Protein AF-A0A0R3RC31-F1 (afdb_monomer_lite)

Foldseek 3Di:
DDPDPPPPPPPPPPPPDDDDDDDPDPDPDDDDPPPPDQPALVPLDADPVLVVCLVVLDPVDPPDPPPPDPPPPDPPPPPVDDPPDPPDDPQNVLVVAQVPDDPDDDLDQDPFARGDDPDPVLGVLRSNLSSLVSCLVRVPPDDPSSSVSSVVVSVVSCCVNVVVVD

Structure (mmCIF, N/CA/C/O backbone):
data_AF-A0A0R3RC31-F1
#
_entry.id   AF-A0A0R3RC31-F1
#
loop_
_atom_site.group_PDB
_atom_site.id
_atom_site.type_symbol
_atom_site.label_atom_id
_atom_site.label_alt_id
_atom_site.label_comp_id
_atom_site.label_asym_id
_atom_site.label_entity_id
_atom_site.label_seq_id
_atom_site.pdbx_PDB_ins_code
_atom_site.Cartn_x
_atom_site.Cartn_y
_atom_site.Cartn_z
_atom_site.occupancy
_atom_site.B_iso_or_equiv
_atom_site.auth_seq_id
_atom_site.auth_comp_id
_atom_site.auth_asym_id
_atom_site.auth_atom_id
_atom_site.pdbx_PDB_model_num
ATOM 1 N N . MET A 1 1 ? 46.740 -12.291 30.381 1.00 41.28 1 MET A N 1
ATOM 2 C CA . MET A 1 1 ? 45.715 -13.219 29.864 1.00 41.28 1 MET A CA 1
ATOM 3 C C . MET A 1 1 ? 44.601 -12.357 29.283 1.00 41.28 1 MET A C 1
ATOM 5 O O . MET A 1 1 ? 43.663 -12.037 29.987 1.00 41.28 1 MET A O 1
ATOM 9 N N . GLU A 1 2 ? 44.764 -11.883 28.046 1.00 43.34 2 GLU A N 1
ATOM 10 C CA . GLU A 1 2 ? 43.884 -10.864 27.449 1.00 43.34 2 GLU A CA 1
ATOM 11 C C . GLU A 1 2 ? 43.720 -11.156 25.946 1.00 43.34 2 GLU A C 1
ATOM 13 O O . GLU A 1 2 ? 44.389 -10.572 25.102 1.00 43.34 2 GLU A O 1
ATOM 18 N N . THR A 1 3 ? 42.898 -12.144 25.586 1.00 46.81 3 THR A N 1
ATOM 19 C CA . THR A 1 3 ? 42.753 -12.590 24.181 1.00 46.81 3 THR A CA 1
ATOM 20 C C . THR A 1 3 ? 41.308 -12.910 23.800 1.00 46.81 3 THR A C 1
ATOM 22 O O . THR A 1 3 ? 41.016 -13.951 23.216 1.00 46.81 3 THR A O 1
ATOM 25 N N . ARG A 1 4 ? 40.363 -12.005 24.099 1.00 50.28 4 ARG A N 1
ATOM 26 C CA . ARG A 1 4 ? 38.981 -12.124 23.578 1.00 50.28 4 ARG A CA 1
ATOM 27 C C . ARG A 1 4 ? 38.357 -10.858 22.988 1.00 50.28 4 ARG A C 1
ATOM 29 O O . ARG A 1 4 ? 37.315 -10.969 22.354 1.00 50.28 4 ARG A O 1
ATOM 36 N N . LYS A 1 5 ? 38.975 -9.677 23.109 1.00 49.34 5 LYS A N 1
ATOM 37 C CA . LYS A 1 5 ? 38.361 -8.422 22.620 1.00 49.34 5 LYS A CA 1
ATOM 38 C C . LYS A 1 5 ? 38.784 -7.969 21.216 1.00 49.34 5 LYS A C 1
ATOM 40 O O . LYS A 1 5 ? 38.134 -7.094 20.664 1.00 49.34 5 LYS A O 1
ATOM 45 N N . ILE A 1 6 ? 39.796 -8.587 20.602 1.00 46.34 6 ILE A N 1
ATOM 46 C CA . ILE A 1 6 ? 40.368 -8.109 19.322 1.00 46.34 6 ILE A CA 1
ATOM 47 C C . ILE A 1 6 ? 39.715 -8.755 18.078 1.00 46.34 6 ILE A C 1
ATOM 49 O O . ILE A 1 6 ? 39.884 -8.270 16.968 1.00 46.34 6 ILE A O 1
ATOM 53 N N . ARG A 1 7 ? 38.889 -9.802 18.219 1.00 47.50 7 ARG A N 1
ATOM 54 C CA . ARG A 1 7 ? 38.330 -10.527 17.054 1.00 47.50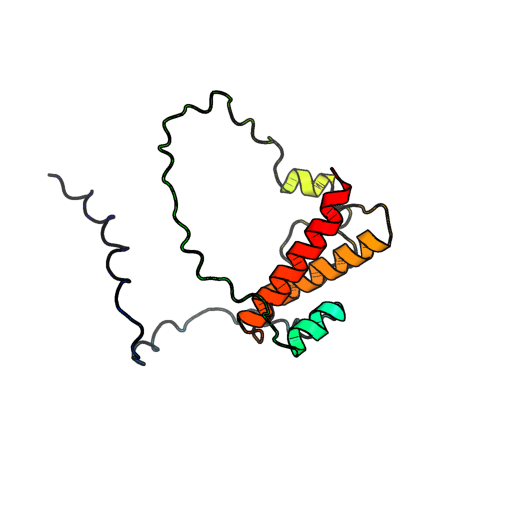 7 ARG A CA 1
ATOM 55 C C . ARG A 1 7 ? 37.061 -9.939 16.426 1.00 47.50 7 ARG A C 1
ATOM 57 O O . ARG A 1 7 ? 36.616 -10.462 15.415 1.00 47.50 7 ARG A O 1
ATOM 64 N N . ARG A 1 8 ? 36.457 -8.888 16.990 1.00 47.81 8 ARG A N 1
ATOM 65 C CA . ARG A 1 8 ? 35.183 -8.343 16.468 1.00 47.81 8 ARG A CA 1
ATOM 66 C C . ARG A 1 8 ? 35.325 -7.119 15.563 1.00 47.81 8 ARG A C 1
ATOM 68 O O . ARG A 1 8 ? 34.313 -6.684 15.028 1.00 47.81 8 ARG A O 1
ATOM 75 N N . LEU A 1 9 ? 36.530 -6.574 15.387 1.00 41.78 9 LEU A N 1
ATOM 76 C CA . LEU A 1 9 ? 36.716 -5.305 14.671 1.00 41.78 9 LEU A CA 1
ATOM 77 C C . LEU A 1 9 ? 37.134 -5.453 13.196 1.00 41.78 9 LEU A C 1
ATOM 79 O O . LEU A 1 9 ? 37.131 -4.462 12.482 1.00 41.78 9 LEU A O 1
ATOM 83 N N . ASN A 1 10 ? 37.420 -6.667 12.713 1.00 43.75 10 ASN A N 1
ATOM 84 C CA . ASN A 1 10 ? 37.944 -6.868 11.352 1.00 43.75 10 ASN A CA 1
ATOM 85 C C . ASN A 1 10 ? 36.903 -7.357 10.330 1.00 43.75 10 ASN A C 1
ATOM 87 O O . ASN A 1 10 ? 37.278 -7.733 9.230 1.00 43.75 10 ASN A O 1
ATOM 91 N N . LEU A 1 11 ? 35.603 -7.363 10.651 1.00 43.50 11 LEU A N 1
ATOM 92 C CA . LEU A 1 11 ? 34.588 -7.897 9.725 1.00 43.50 11 LEU A CA 1
ATOM 93 C C . LEU A 1 11 ? 34.169 -6.917 8.608 1.00 43.50 11 LEU A C 1
ATOM 95 O O . LEU A 1 11 ? 33.413 -7.306 7.730 1.00 43.50 11 LEU A O 1
ATOM 99 N N . TYR A 1 12 ? 34.634 -5.663 8.643 1.00 41.25 12 TYR A N 1
ATOM 100 C CA . TYR A 1 12 ? 34.205 -4.607 7.709 1.00 41.25 12 TYR A CA 1
ATOM 101 C C . TYR A 1 12 ? 35.359 -3.912 6.973 1.00 41.25 12 TYR A C 1
ATOM 103 O O . TYR A 1 12 ? 35.149 -2.870 6.365 1.00 41.25 12 TYR A O 1
ATOM 111 N N . ALA A 1 13 ? 36.579 -4.449 7.041 1.00 44.38 13 ALA A N 1
ATOM 112 C CA . ALA A 1 13 ? 37.753 -3.796 6.456 1.00 44.38 13 ALA A CA 1
ATOM 113 C C . ALA A 1 13 ? 38.053 -4.206 4.998 1.00 44.38 13 ALA A C 1
ATOM 115 O O . ALA A 1 13 ? 39.005 -3.689 4.430 1.00 44.38 13 ALA A O 1
ATOM 116 N N . GLU A 1 14 ? 37.271 -5.103 4.383 1.00 45.56 14 GLU A N 1
ATOM 117 C CA . GLU A 1 14 ? 37.606 -5.700 3.073 1.00 45.56 14 GLU A CA 1
ATOM 118 C C . GLU A 1 14 ? 36.485 -5.582 2.025 1.00 45.56 14 GLU A C 1
ATOM 120 O O . GLU A 1 14 ? 36.289 -6.467 1.200 1.00 45.56 14 GLU A O 1
ATOM 125 N N . THR A 1 15 ? 35.739 -4.476 2.014 1.00 42.91 15 THR A N 1
ATOM 126 C CA . THR A 1 15 ? 34.889 -4.130 0.857 1.00 42.91 15 THR A CA 1
ATOM 127 C C . THR A 1 15 ? 35.171 -2.709 0.385 1.00 42.91 15 THR A C 1
ATOM 129 O O . THR A 1 15 ? 34.267 -1.890 0.257 1.00 42.91 15 THR A O 1
ATOM 132 N N . GLU A 1 16 ? 36.448 -2.417 0.156 1.00 45.59 16 GLU A N 1
ATOM 133 C CA . GLU A 1 16 ? 36.897 -1.331 -0.717 1.00 45.59 16 GLU A CA 1
ATOM 134 C C . GLU A 1 16 ? 37.880 -1.903 -1.745 1.00 45.59 16 GLU A C 1
ATOM 136 O O . GLU A 1 16 ? 39.048 -1.541 -1.773 1.00 45.59 16 GLU A O 1
ATOM 141 N N . GLU A 1 17 ? 37.414 -2.815 -2.600 1.00 38.03 17 GLU A N 1
ATOM 142 C CA . GLU A 1 17 ? 38.072 -3.078 -3.881 1.00 38.03 17 GLU A CA 1
ATOM 143 C C . GLU A 1 17 ? 37.024 -3.176 -4.989 1.00 38.03 17 GLU A C 1
ATOM 145 O O . GLU A 1 17 ? 35.900 -3.640 -4.796 1.00 38.03 17 GLU A O 1
ATOM 150 N N . GLY A 1 18 ? 37.392 -2.587 -6.122 1.00 34.19 18 GLY A N 1
ATOM 151 C CA . GLY A 1 18 ? 36.516 -2.194 -7.206 1.00 34.19 18 GLY A CA 1
ATOM 152 C C . GLY A 1 18 ? 35.827 -3.332 -7.951 1.00 34.19 18 GLY A C 1
ATOM 153 O O . GLY A 1 18 ? 36.153 -4.511 -7.864 1.00 34.19 18 GLY A O 1
ATOM 154 N N . CYS A 1 19 ? 34.853 -2.901 -8.742 1.00 37.72 19 CYS A N 1
ATOM 155 C CA . CYS A 1 19 ? 34.140 -3.680 -9.735 1.00 37.72 19 CYS A CA 1
ATOM 156 C C . CYS A 1 19 ? 35.095 -4.166 -10.836 1.00 37.72 19 CYS A C 1
ATOM 158 O O . CYS A 1 19 ? 35.254 -3.453 -11.818 1.00 37.72 19 CYS A O 1
ATOM 160 N N . GLU A 1 20 ? 35.682 -5.360 -10.712 1.00 36.22 20 GLU A N 1
ATOM 161 C CA . GLU A 1 20 ? 36.200 -6.118 -11.860 1.00 36.22 20 GLU A CA 1
ATOM 162 C C . GLU A 1 20 ? 35.962 -7.632 -11.682 1.00 36.22 20 GLU A C 1
ATOM 164 O O . GLU A 1 20 ? 36.349 -8.252 -10.698 1.00 36.22 20 GLU A O 1
ATOM 169 N N . ASN A 1 21 ? 35.241 -8.186 -12.660 1.00 42.75 21 ASN A N 1
ATOM 170 C CA . ASN A 1 21 ? 34.900 -9.583 -12.951 1.00 42.75 21 ASN A CA 1
ATOM 171 C C . ASN A 1 21 ? 35.713 -10.675 -12.232 1.00 42.75 21 ASN A C 1
ATOM 173 O O . ASN A 1 21 ? 36.920 -10.727 -12.420 1.00 42.75 21 ASN A O 1
ATOM 177 N N . ASN A 1 22 ? 35.040 -11.651 -11.596 1.00 36.75 22 ASN A N 1
ATOM 178 C CA . ASN A 1 22 ? 35.472 -13.058 -11.619 1.00 36.75 22 ASN A CA 1
ATOM 179 C C . ASN A 1 22 ? 34.341 -14.042 -11.264 1.00 36.75 22 ASN A C 1
ATOM 181 O O . ASN A 1 22 ? 33.877 -14.160 -10.133 1.00 36.75 22 ASN A O 1
ATOM 185 N N . THR A 1 23 ? 33.946 -14.800 -12.281 1.00 44.88 23 THR A N 1
ATOM 186 C CA . THR A 1 23 ? 33.145 -16.024 -1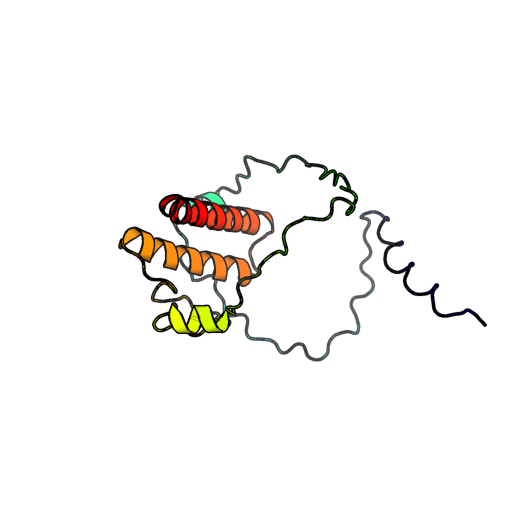2.262 1.00 44.88 23 THR A CA 1
ATOM 187 C C . THR A 1 23 ? 33.921 -17.189 -11.640 1.00 44.88 23 THR A C 1
ATOM 189 O O . THR A 1 23 ? 34.338 -18.075 -12.371 1.00 44.88 23 THR A O 1
ATOM 192 N N . VAL A 1 24 ? 34.136 -17.232 -10.324 1.00 42.59 24 VAL A N 1
ATOM 193 C CA . VAL A 1 24 ? 34.561 -18.461 -9.618 1.00 42.59 24 VAL A CA 1
ATOM 194 C C . VAL A 1 24 ? 34.151 -18.341 -8.150 1.00 42.59 24 VAL A C 1
ATOM 196 O O . VAL A 1 24 ? 34.837 -17.665 -7.400 1.00 42.59 24 VAL A O 1
ATOM 199 N N . LEU A 1 25 ? 33.019 -18.946 -7.770 1.00 39.38 25 LEU A N 1
ATOM 200 C CA . LEU A 1 25 ? 32.649 -19.463 -6.426 1.00 39.38 25 LEU A CA 1
ATOM 201 C C . LEU A 1 25 ? 31.146 -19.832 -6.402 1.00 39.38 25 LEU A C 1
ATOM 203 O O . LEU A 1 25 ? 30.431 -19.628 -5.426 1.00 39.38 25 LEU A O 1
ATOM 207 N N . ALA A 1 26 ? 30.648 -20.371 -7.517 1.00 38.28 26 ALA A N 1
ATOM 208 C CA . ALA A 1 26 ? 29.281 -20.857 -7.669 1.00 38.28 26 ALA A CA 1
ATOM 209 C C . ALA A 1 26 ? 29.274 -22.389 -7.626 1.00 38.28 26 ALA A C 1
ATOM 211 O O . ALA A 1 26 ? 28.941 -23.043 -8.605 1.00 38.28 26 ALA A O 1
ATOM 212 N N . THR A 1 27 ? 29.679 -22.970 -6.503 1.00 40.28 27 THR A N 1
ATOM 213 C CA . THR A 1 27 ? 29.480 -24.399 -6.235 1.00 40.28 27 THR A CA 1
ATOM 214 C C . THR A 1 27 ? 29.564 -24.599 -4.731 1.00 40.28 27 THR A C 1
ATOM 216 O O . THR A 1 27 ? 30.532 -24.162 -4.127 1.00 40.28 27 THR A O 1
ATOM 219 N N . GLU A 1 28 ? 28.554 -25.262 -4.162 1.00 37.38 28 GLU A N 1
ATOM 220 C CA . GLU A 1 28 ? 28.469 -25.713 -2.759 1.00 37.38 28 GLU A CA 1
ATOM 221 C C . GLU A 1 28 ? 27.813 -24.778 -1.729 1.00 37.38 28 GLU A C 1
ATOM 223 O O . GLU A 1 28 ? 28.295 -24.647 -0.618 1.00 37.38 28 GLU A O 1
ATOM 228 N N . TYR A 1 29 ? 26.630 -24.237 -2.039 1.00 33.56 29 TYR A N 1
ATOM 229 C CA . TYR A 1 29 ? 25.555 -24.055 -1.040 1.00 33.56 29 TYR A CA 1
ATOM 230 C C . TYR A 1 29 ? 24.184 -24.287 -1.697 1.00 33.56 29 TYR A C 1
ATOM 232 O O . TYR A 1 29 ? 23.294 -23.447 -1.667 1.00 33.56 29 TYR A O 1
ATOM 240 N N . ASN A 1 30 ? 24.021 -25.449 -2.334 1.00 38.75 30 ASN A N 1
ATOM 241 C CA . ASN A 1 30 ? 22.720 -25.945 -2.778 1.00 38.75 30 ASN A CA 1
ATOM 242 C C . ASN A 1 30 ? 22.348 -27.169 -1.940 1.00 38.75 30 ASN A C 1
ATOM 244 O O . ASN A 1 30 ? 22.602 -28.298 -2.350 1.00 38.75 30 ASN A O 1
ATOM 248 N N . GLN A 1 31 ? 21.723 -26.954 -0.783 1.00 40.41 31 GLN A N 1
ATOM 249 C CA . GLN A 1 31 ? 20.742 -27.912 -0.281 1.00 40.41 31 GLN A CA 1
ATOM 250 C C . GLN A 1 31 ? 19.769 -27.232 0.684 1.00 40.41 31 GLN A C 1
ATOM 252 O O . GLN A 1 31 ? 20.157 -26.707 1.723 1.00 40.41 31 GLN A O 1
ATOM 257 N N . THR A 1 32 ? 18.490 -27.279 0.303 1.00 37.97 32 THR A N 1
ATOM 258 C CA . THR A 1 32 ? 17.291 -26.886 1.066 1.00 37.97 32 THR A CA 1
ATOM 259 C C . THR A 1 32 ? 17.043 -25.385 1.276 1.00 37.97 32 THR A C 1
ATOM 261 O O . THR A 1 32 ? 16.827 -24.926 2.389 1.00 37.97 32 THR A O 1
ATOM 264 N N . MET A 1 33 ? 16.943 -24.613 0.188 1.00 40.84 33 MET A N 1
ATOM 265 C CA . MET A 1 33 ? 15.828 -23.662 0.129 1.00 40.84 33 MET A CA 1
ATOM 266 C C . MET A 1 33 ? 14.699 -24.373 -0.595 1.00 40.84 33 MET A C 1
ATOM 268 O O . MET A 1 33 ? 14.771 -24.584 -1.805 1.00 40.84 33 MET A O 1
ATOM 272 N N . ASP A 1 34 ? 13.689 -24.786 0.168 1.00 32.75 34 ASP A N 1
ATOM 273 C CA . ASP A 1 34 ? 12.403 -25.156 -0.394 1.00 32.75 34 ASP A CA 1
ATOM 274 C C . ASP A 1 34 ? 12.012 -24.092 -1.415 1.00 32.75 34 ASP A C 1
ATOM 276 O O . ASP A 1 34 ? 11.988 -22.891 -1.125 1.00 32.75 34 ASP A O 1
ATOM 280 N N . SER A 1 35 ? 11.735 -24.549 -2.630 1.00 45.41 35 SER A N 1
ATOM 281 C CA . SER A 1 35 ? 11.071 -23.782 -3.665 1.00 45.41 35 SER A CA 1
ATOM 282 C C . SER A 1 35 ? 9.717 -23.345 -3.115 1.00 45.41 35 SER A C 1
ATOM 284 O O . SER A 1 35 ? 8.705 -24.017 -3.319 1.00 45.41 35 SER A O 1
ATOM 286 N N . SER A 1 36 ? 9.694 -22.243 -2.363 1.00 44.09 36 SER A N 1
ATOM 287 C CA . SER A 1 36 ? 8.468 -21.619 -1.886 1.00 44.09 36 SER A CA 1
ATOM 288 C C . SER A 1 36 ? 7.785 -20.983 -3.091 1.00 44.09 36 SER A C 1
ATOM 290 O O . SER A 1 36 ? 7.918 -19.791 -3.342 1.00 44.09 36 SER A O 1
ATOM 292 N N . SER A 1 37 ? 7.133 -21.843 -3.881 1.00 43.22 37 SER A N 1
ATOM 293 C CA . SER A 1 37 ? 6.178 -21.570 -4.952 1.00 43.22 37 SER A CA 1
ATOM 294 C C . SER A 1 37 ? 6.100 -20.086 -5.290 1.00 43.22 37 SER A C 1
ATOM 296 O O . SER A 1 37 ? 5.403 -19.338 -4.600 1.00 43.22 37 SER A O 1
ATOM 298 N N . VAL A 1 38 ? 6.861 -19.655 -6.298 1.00 49.56 38 VAL A N 1
ATOM 299 C CA . VAL A 1 38 ? 6.818 -18.291 -6.835 1.00 49.56 38 VAL A CA 1
ATOM 300 C C . VAL A 1 38 ? 5.378 -18.051 -7.284 1.00 49.56 38 VAL A C 1
ATOM 302 O O . VAL A 1 38 ? 4.961 -18.542 -8.328 1.00 49.56 38 VAL A O 1
ATOM 305 N N . ALA A 1 39 ? 4.575 -17.398 -6.444 1.00 50.50 39 ALA A N 1
ATOM 306 C CA . ALA A 1 39 ? 3.242 -16.982 -6.839 1.00 50.50 39 ALA A CA 1
ATOM 307 C C . ALA A 1 39 ? 3.447 -15.867 -7.855 1.00 50.50 39 ALA A C 1
ATOM 309 O O . ALA A 1 39 ? 4.115 -14.874 -7.565 1.00 50.50 39 ALA A O 1
ATOM 310 N N . ASP A 1 40 ? 2.942 -16.073 -9.061 1.00 55.38 40 ASP A N 1
ATOM 311 C CA . ASP A 1 40 ? 3.187 -15.166 -10.162 1.00 55.38 40 ASP A CA 1
ATOM 312 C C . ASP A 1 40 ? 2.324 -13.907 -10.019 1.00 55.38 40 ASP A C 1
ATOM 314 O O . ASP A 1 40 ? 1.308 -13.774 -10.676 1.00 55.38 40 ASP A O 1
ATOM 318 N N . VAL A 1 41 ? 2.693 -12.964 -9.146 1.00 57.41 41 VAL A N 1
ATOM 319 C CA . VAL A 1 41 ? 1.916 -11.731 -8.865 1.00 57.41 41 VAL A CA 1
ATOM 320 C C . VAL A 1 41 ? 1.925 -10.741 -10.055 1.00 57.41 41 VAL A C 1
ATOM 322 O O . VAL A 1 41 ? 1.526 -9.581 -9.945 1.00 57.41 41 VAL A O 1
ATOM 325 N N . GLN A 1 42 ? 2.383 -11.181 -11.231 1.00 61.69 42 GLN A N 1
ATOM 326 C CA . GLN A 1 42 ? 2.368 -10.416 -12.477 1.00 61.69 42 GLN A CA 1
ATOM 327 C C . GLN A 1 42 ? 0.948 -10.056 -12.935 1.00 61.69 42 GLN A C 1
ATOM 329 O O . GLN A 1 42 ? 0.795 -9.038 -13.606 1.00 61.69 42 GLN A O 1
ATOM 334 N N . TYR A 1 43 ? -0.067 -10.834 -12.537 1.00 69.06 43 TYR A N 1
ATOM 335 C CA . TYR A 1 43 ? -1.472 -10.622 -12.907 1.00 69.06 43 TYR A CA 1
ATOM 336 C C . TYR A 1 43 ? -2.188 -9.514 -12.120 1.00 69.06 43 TYR A C 1
ATOM 338 O O . TYR A 1 43 ? -3.341 -9.225 -12.430 1.00 69.06 43 TYR A O 1
ATOM 346 N N . LEU A 1 44 ? -1.579 -8.923 -11.081 1.00 78.25 44 LEU A N 1
ATOM 347 C CA . LEU A 1 44 ? -2.222 -7.813 -10.374 1.00 78.25 44 LEU A CA 1
ATOM 348 C C . LEU A 1 44 ? -2.204 -6.560 -11.251 1.00 78.25 44 LEU A C 1
ATOM 350 O O . LEU A 1 44 ? -1.133 -6.016 -11.541 1.00 78.25 44 LEU A O 1
ATOM 354 N N . ASP A 1 45 ? -3.400 -6.104 -11.620 1.00 78.31 45 ASP A N 1
ATOM 355 C CA . ASP A 1 45 ? -3.597 -4.865 -12.361 1.00 78.31 45 ASP A CA 1
ATOM 356 C C . ASP A 1 45 ? -3.052 -3.681 -11.558 1.00 78.31 45 ASP A C 1
ATOM 358 O O . ASP A 1 45 ? -3.356 -3.491 -10.375 1.00 78.31 45 ASP A O 1
ATOM 362 N N . LEU A 1 46 ? -2.219 -2.874 -12.210 1.00 82.62 46 LEU A N 1
ATOM 363 C CA . LEU A 1 46 ? -1.731 -1.628 -11.644 1.00 82.62 46 LEU A CA 1
ATOM 364 C C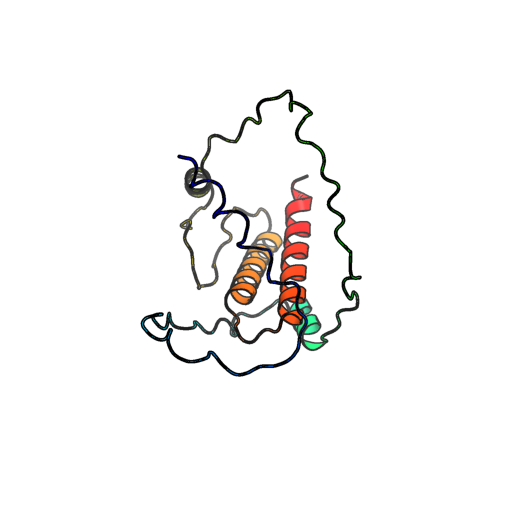 . LEU A 1 46 ? -2.624 -0.455 -12.063 1.00 82.62 46 LEU A C 1
ATOM 366 O O . LEU A 1 46 ? -3.221 -0.473 -13.143 1.00 82.62 46 LEU A O 1
ATOM 370 N N . PRO A 1 47 ? -2.622 0.646 -11.290 1.00 83.81 47 PRO A N 1
ATOM 371 C CA . PRO A 1 47 ? -3.169 1.903 -11.771 1.00 83.81 47 PRO A CA 1
ATOM 372 C C . PRO A 1 47 ? -2.539 2.292 -13.117 1.00 83.81 47 PRO A C 1
ATOM 374 O O . PRO A 1 47 ? -1.315 2.275 -13.282 1.00 83.81 47 PRO A O 1
ATOM 377 N N . LYS A 1 48 ? -3.377 2.694 -14.083 1.00 84.94 48 LYS A N 1
ATOM 378 C CA . LYS A 1 48 ? -2.954 3.003 -15.466 1.00 84.94 48 LYS A CA 1
ATOM 379 C C . LYS A 1 48 ? -1.834 4.044 -15.538 1.00 84.94 48 LYS A C 1
ATOM 381 O O . LYS A 1 48 ? -1.003 3.994 -16.441 1.00 84.94 48 LYS A O 1
ATOM 386 N N . SER A 1 49 ? -1.813 5.001 -14.612 1.00 81.94 49 SER A N 1
ATOM 387 C CA . SER A 1 49 ? -0.742 5.996 -14.502 1.00 81.94 49 SER A CA 1
ATOM 388 C C . SER A 1 49 ? 0.617 5.336 -14.256 1.00 81.94 49 SER A C 1
ATOM 390 O O . SER A 1 49 ? 1.561 5.602 -14.994 1.00 81.94 49 SER A O 1
ATOM 392 N N . VAL A 1 50 ? 0.686 4.410 -13.297 1.00 82.75 50 VAL A N 1
ATOM 393 C CA . VAL A 1 50 ? 1.909 3.684 -12.936 1.00 82.75 50 VAL A CA 1
ATOM 394 C C . VAL A 1 50 ? 2.345 2.758 -14.068 1.00 82.75 50 VAL A C 1
ATOM 396 O O . VAL A 1 50 ? 3.527 2.708 -14.393 1.00 82.75 50 VAL A O 1
ATOM 399 N N . GLU A 1 51 ? 1.412 2.064 -14.728 1.00 84.31 51 GLU A N 1
ATOM 400 C CA . GLU A 1 51 ? 1.754 1.244 -15.899 1.00 84.31 51 GLU A CA 1
ATOM 401 C C . GLU A 1 51 ? 2.386 2.056 -17.026 1.00 84.31 51 GLU A C 1
ATOM 403 O O . GLU A 1 51 ? 3.341 1.611 -17.665 1.00 84.31 51 GLU A O 1
ATOM 408 N N . ASN A 1 52 ? 1.848 3.247 -17.282 1.00 81.94 52 ASN A N 1
ATOM 409 C CA . ASN A 1 52 ? 2.381 4.135 -18.301 1.00 81.94 52 ASN A CA 1
ATOM 410 C C . ASN A 1 52 ? 3.789 4.610 -17.938 1.00 81.94 52 ASN A C 1
ATOM 412 O O . ASN A 1 52 ? 4.644 4.676 -18.818 1.00 81.94 52 ASN A O 1
ATOM 416 N N . ASP A 1 53 ? 4.050 4.897 -16.666 1.00 81.94 53 ASP A N 1
ATOM 417 C CA . ASP A 1 53 ? 5.371 5.320 -16.200 1.00 81.94 53 ASP A CA 1
ATOM 418 C C . ASP A 1 53 ? 6.390 4.174 -16.267 1.00 81.94 53 ASP A C 1
ATOM 420 O O . ASP A 1 53 ? 7.507 4.372 -16.750 1.00 81.94 53 ASP A O 1
ATOM 424 N N . LEU A 1 54 ? 5.980 2.951 -15.907 1.00 81.81 54 LEU A N 1
ATOM 425 C CA . LEU A 1 54 ? 6.794 1.741 -16.065 1.00 81.81 54 LEU A CA 1
ATOM 426 C C . LEU A 1 54 ? 7.159 1.474 -17.531 1.00 81.81 54 LEU A C 1
ATOM 428 O O . LEU A 1 54 ? 8.292 1.095 -17.817 1.00 81.81 54 LEU A O 1
ATOM 432 N N . LYS A 1 55 ? 6.221 1.687 -18.465 1.00 81.25 55 LYS A N 1
ATOM 433 C CA . LYS A 1 55 ? 6.458 1.530 -19.913 1.00 81.25 55 LYS A CA 1
ATOM 434 C C . LYS A 1 55 ? 7.355 2.626 -20.484 1.00 81.25 55 LYS A C 1
ATOM 436 O O . LYS A 1 55 ? 8.111 2.370 -21.414 1.00 81.25 55 LYS A O 1
ATOM 441 N N . LYS A 1 56 ? 7.258 3.849 -19.957 1.00 76.81 56 LYS A N 1
ATOM 442 C CA . LYS A 1 56 ? 8.047 4.997 -20.425 1.00 76.81 56 LYS A CA 1
ATOM 443 C C . LYS A 1 56 ? 9.500 4.956 -19.952 1.00 76.81 56 LYS A C 1
ATOM 445 O O . LYS A 1 56 ? 10.318 5.640 -20.558 1.00 76.81 56 LYS A O 1
ATOM 450 N N . GLY A 1 57 ? 9.816 4.218 -18.880 1.00 63.03 57 GLY A N 1
ATOM 451 C CA . GLY A 1 57 ? 11.181 4.094 -18.339 1.00 63.03 57 GLY A CA 1
ATOM 452 C C . GLY A 1 57 ? 11.822 5.433 -17.945 1.00 63.03 57 GLY A C 1
ATOM 453 O O . GLY A 1 57 ? 13.038 5.544 -17.820 1.00 63.03 57 GLY A O 1
ATOM 454 N N . LEU A 1 58 ? 11.019 6.491 -17.804 1.00 55.16 58 LEU A N 1
ATOM 455 C CA . LEU A 1 58 ? 11.499 7.867 -17.750 1.00 55.16 58 LEU A CA 1
ATOM 456 C C . LEU A 1 58 ? 11.721 8.288 -16.297 1.00 55.16 58 LEU A C 1
ATOM 458 O O . LEU A 1 58 ? 10.901 8.962 -15.673 1.00 55.16 58 LEU A O 1
ATOM 462 N N . PHE A 1 59 ? 12.886 7.927 -15.763 1.00 53.34 59 PHE A N 1
ATOM 463 C CA . PHE A 1 59 ? 13.445 8.580 -14.584 1.00 53.34 59 PHE A CA 1
ATOM 464 C C . PHE A 1 59 ? 13.915 9.989 -14.951 1.00 53.34 59 PHE A C 1
ATOM 466 O O . PHE A 1 59 ? 15.091 10.226 -15.211 1.00 53.34 59 PHE A O 1
ATOM 473 N N . SER A 1 60 ? 12.999 10.962 -14.955 1.00 52.94 60 SER A N 1
ATOM 474 C CA . SER A 1 60 ? 13.396 12.368 -15.137 1.00 52.94 60 SER A CA 1
ATOM 475 C C . SER A 1 60 ? 14.169 12.932 -13.938 1.00 52.94 60 SER A C 1
ATOM 477 O O . SER A 1 60 ? 14.769 13.994 -14.053 1.00 52.94 60 SER A O 1
ATOM 479 N N . ASN A 1 61 ? 14.202 12.216 -12.813 1.00 50.66 61 ASN A N 1
ATOM 480 C CA . ASN A 1 61 ? 15.134 12.475 -11.728 1.00 50.66 61 ASN A CA 1
ATOM 481 C C . ASN A 1 61 ? 16.037 11.254 -11.610 1.00 50.66 61 ASN A C 1
ATOM 483 O O . ASN A 1 61 ? 15.724 10.326 -10.864 1.00 50.66 61 ASN A O 1
ATOM 487 N N . ARG A 1 62 ? 17.177 11.264 -12.314 1.00 51.22 62 ARG A N 1
ATOM 488 C CA . ARG A 1 62 ? 18.354 10.598 -11.752 1.00 51.22 62 ARG A CA 1
ATOM 489 C C . ARG A 1 62 ? 18.450 11.132 -10.329 1.00 51.22 62 ARG A C 1
ATOM 491 O O . ARG A 1 62 ? 18.482 12.351 -10.157 1.00 51.22 62 ARG A O 1
ATOM 498 N N . MET A 1 63 ? 18.386 10.258 -9.327 1.00 49.34 63 MET A N 1
ATOM 499 C CA . MET A 1 63 ? 18.853 10.632 -8.000 1.00 49.34 63 MET A CA 1
ATOM 500 C C . MET A 1 63 ? 20.241 11.207 -8.242 1.00 49.34 63 MET A C 1
ATOM 502 O O . MET A 1 63 ? 21.135 10.481 -8.666 1.00 49.34 63 MET A O 1
ATOM 506 N N . SER A 1 64 ? 20.393 12.524 -8.099 1.00 57.09 64 SER A N 1
ATOM 507 C CA . SER A 1 64 ? 21.712 13.117 -7.954 1.00 57.09 64 SER A CA 1
ATOM 508 C C . SER A 1 64 ? 22.419 12.252 -6.920 1.00 57.09 64 SER A C 1
ATOM 510 O O . SER A 1 64 ? 21.765 11.868 -5.948 1.00 57.09 64 SER A O 1
ATOM 512 N N . ASP A 1 65 ? 23.683 11.896 -7.128 1.00 53.56 65 ASP A N 1
ATOM 513 C CA . ASP A 1 65 ? 24.464 11.176 -6.125 1.00 53.56 65 ASP A CA 1
ATOM 514 C C . ASP A 1 65 ? 24.546 12.052 -4.866 1.00 53.56 65 ASP A C 1
ATOM 516 O O . ASP A 1 65 ? 25.469 12.843 -4.668 1.00 53.56 65 ASP A O 1
ATOM 520 N N . ILE A 1 66 ? 23.508 11.996 -4.031 1.00 59.75 66 ILE A N 1
ATOM 521 C CA . ILE A 1 66 ? 23.433 12.715 -2.776 1.00 59.75 66 ILE A CA 1
ATOM 522 C C . ILE A 1 66 ? 24.337 11.906 -1.872 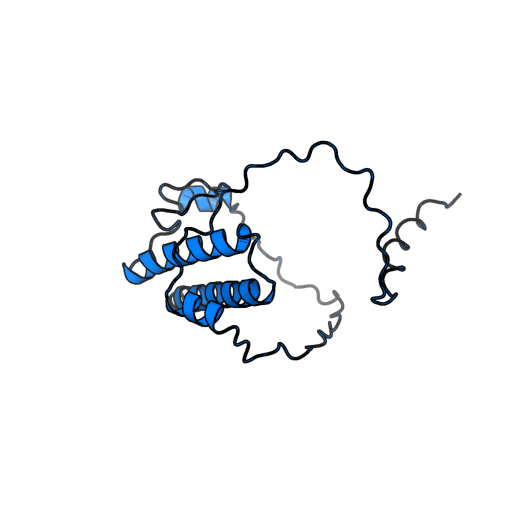1.00 59.75 66 ILE A C 1
ATOM 524 O O . ILE A 1 66 ? 23.927 10.928 -1.243 1.00 59.75 66 ILE A O 1
ATOM 528 N N . ARG A 1 67 ? 25.607 12.310 -1.839 1.00 62.19 67 ARG A N 1
ATOM 529 C CA . ARG A 1 67 ? 26.538 11.902 -0.799 1.00 62.19 67 ARG A CA 1
ATOM 530 C C . ARG A 1 67 ? 25.869 12.227 0.529 1.00 62.19 67 ARG A C 1
ATOM 532 O O . ARG A 1 67 ? 25.807 13.383 0.945 1.00 62.19 67 ARG A O 1
ATOM 539 N N . THR A 1 68 ? 25.325 11.201 1.167 1.00 66.19 68 THR A N 1
ATOM 540 C CA . THR A 1 68 ? 24.646 11.349 2.447 1.00 66.19 68 THR A CA 1
ATOM 541 C C . THR A 1 68 ? 25.736 11.557 3.488 1.00 66.19 68 THR A C 1
ATOM 543 O O . THR A 1 68 ? 26.389 10.617 3.932 1.00 66.19 68 THR A O 1
ATOM 546 N N . VAL A 1 69 ? 26.018 12.820 3.812 1.00 70.81 69 VAL A N 1
ATOM 547 C CA . VAL A 1 69 ? 26.967 13.176 4.868 1.00 70.81 69 VAL A CA 1
ATOM 548 C C . VAL A 1 69 ? 26.237 13.058 6.199 1.00 70.81 69 VAL A C 1
ATOM 550 O O . VAL A 1 69 ? 25.493 13.955 6.606 1.00 70.81 69 VAL A O 1
ATOM 553 N N . TYR A 1 70 ? 26.451 11.940 6.886 1.00 67.56 70 TYR A N 1
ATOM 554 C CA . TYR A 1 70 ? 26.017 11.782 8.267 1.00 67.56 70 TYR A CA 1
ATOM 555 C C . TYR A 1 70 ? 26.864 12.696 9.152 1.00 67.56 70 TYR A C 1
ATOM 557 O O . TYR A 1 70 ? 28.021 12.410 9.453 1.00 67.56 70 TYR A O 1
ATOM 565 N N . HIS A 1 71 ? 26.285 13.812 9.581 1.00 66.81 71 HIS A N 1
ATOM 566 C CA . HIS A 1 71 ? 26.857 14.588 10.668 1.00 66.81 71 HIS A CA 1
ATOM 567 C C . HIS A 1 71 ? 26.578 13.800 11.946 1.00 66.81 71 HIS A C 1
ATOM 569 O O . HIS A 1 71 ? 25.437 13.739 12.403 1.00 66.81 71 HIS A O 1
ATOM 575 N N . TYR A 1 72 ? 27.602 13.140 12.488 1.00 69.25 72 TYR A N 1
ATOM 576 C CA . TYR A 1 72 ? 27.497 12.478 13.783 1.00 69.25 72 TYR A CA 1
ATOM 577 C C . TYR A 1 72 ? 27.151 13.537 14.833 1.00 69.25 72 TYR A C 1
ATOM 579 O O . TYR A 1 72 ? 27.996 14.351 15.198 1.00 69.25 72 TYR A O 1
ATOM 587 N N . ILE A 1 73 ? 25.898 13.552 15.293 1.00 65.44 73 ILE A N 1
ATOM 588 C CA . ILE A 1 73 ? 25.499 14.316 16.471 1.00 65.44 73 ILE A CA 1
ATOM 589 C C . ILE A 1 73 ? 25.914 13.459 17.669 1.00 65.44 73 ILE A C 1
ATOM 591 O O . ILE A 1 73 ? 25.318 12.401 17.879 1.00 65.44 73 ILE A O 1
ATOM 595 N N . PRO A 1 74 ? 26.924 13.870 18.458 1.00 66.75 74 PRO A N 1
ATOM 596 C CA . PRO A 1 74 ? 27.325 13.120 19.634 1.00 66.75 74 PRO A CA 1
ATOM 597 C C . PRO A 1 74 ? 26.121 12.972 20.558 1.00 66.75 74 PRO A C 1
ATOM 599 O O . PRO A 1 74 ? 25.458 13.963 20.879 1.00 66.75 74 PRO A O 1
ATOM 602 N N . TYR A 1 75 ? 25.853 11.739 20.985 1.00 60.03 75 TYR A N 1
ATOM 603 C CA . TYR A 1 75 ? 24.744 11.351 21.859 1.00 60.03 75 TYR A CA 1
ATOM 604 C C . TYR A 1 75 ? 24.949 11.870 23.300 1.00 60.03 75 TYR A C 1
ATOM 606 O O . TYR A 1 75 ? 24.984 11.114 24.260 1.00 60.03 75 TYR A O 1
ATOM 614 N N . ASN A 1 76 ? 25.152 13.179 23.462 1.00 59.59 76 ASN A N 1
ATOM 615 C CA . ASN A 1 76 ? 25.496 13.817 24.736 1.00 59.59 76 ASN A CA 1
ATOM 616 C C . ASN A 1 76 ? 24.466 14.863 25.180 1.00 59.59 76 ASN A C 1
ATOM 618 O O . ASN A 1 76 ? 24.586 15.424 26.269 1.00 59.59 76 ASN A O 1
ATOM 622 N N . LYS A 1 77 ? 23.413 15.114 24.393 1.00 61.25 77 LYS A N 1
ATOM 623 C CA . LYS A 1 77 ? 22.236 15.824 24.899 1.00 61.25 77 LYS A CA 1
ATOM 624 C C . LYS A 1 77 ? 21.307 14.786 25.501 1.00 61.25 77 LYS A C 1
ATOM 626 O O . LYS A 1 77 ? 20.611 14.089 24.774 1.00 61.25 77 LYS A O 1
ATOM 631 N N . ARG A 1 78 ? 21.326 14.673 26.832 1.00 61.00 78 ARG A N 1
ATOM 632 C CA . ARG A 1 78 ? 20.292 13.952 27.581 1.00 61.00 78 ARG A CA 1
ATOM 633 C C . ARG A 1 78 ? 18.945 14.470 27.085 1.00 61.00 78 ARG A C 1
ATOM 635 O O . ARG A 1 78 ? 18.608 15.629 27.324 1.00 61.00 78 ARG A O 1
ATOM 642 N N . ILE A 1 79 ? 18.225 13.641 26.340 1.00 61.56 79 ILE A N 1
ATOM 643 C CA . ILE A 1 79 ? 16.843 13.899 25.961 1.00 61.56 79 ILE A CA 1
ATOM 644 C C . ILE A 1 79 ? 16.095 13.895 27.296 1.00 61.56 79 ILE A C 1
ATOM 646 O O . ILE A 1 79 ? 15.902 12.852 27.907 1.00 61.56 79 ILE A O 1
ATOM 650 N N . GLY A 1 80 ? 15.820 15.085 27.834 1.00 61.12 80 GLY A N 1
ATOM 651 C CA . GLY A 1 80 ? 15.332 15.278 29.205 1.00 61.12 80 GLY A CA 1
ATOM 652 C C . GLY A 1 80 ? 13.896 14.808 29.441 1.00 61.12 80 GLY A C 1
ATOM 653 O O . GLY A 1 80 ? 13.360 15.017 30.524 1.00 61.12 80 GLY A O 1
ATOM 654 N N . LYS A 1 81 ? 13.268 14.188 28.442 1.00 65.69 81 LYS A N 1
ATOM 655 C CA . LYS A 1 81 ? 11.982 13.515 28.571 1.00 65.69 81 LYS A CA 1
ATOM 656 C C . LYS A 1 81 ? 12.184 12.049 28.236 1.00 65.69 81 LYS A C 1
ATOM 658 O O . LYS A 1 81 ? 12.717 11.734 27.174 1.00 65.69 81 LYS A O 1
ATOM 663 N N . SER A 1 82 ? 11.760 11.183 29.154 1.00 65.06 82 SER A N 1
ATOM 664 C CA . SER A 1 82 ? 11.574 9.767 28.857 1.00 65.06 82 SER A CA 1
ATOM 665 C C . SER A 1 82 ? 10.723 9.677 27.597 1.00 65.06 82 SER A C 1
ATOM 667 O O . SER A 1 82 ? 9.668 10.309 27.527 1.00 65.06 82 SER A O 1
ATOM 669 N N . LEU A 1 83 ? 11.213 8.972 26.581 1.00 64.75 83 LEU A N 1
ATOM 670 C CA . LEU A 1 83 ? 10.389 8.641 25.432 1.00 64.75 83 LEU A CA 1
ATOM 671 C C . LEU A 1 83 ? 9.333 7.665 25.956 1.00 64.75 83 LEU A C 1
ATOM 673 O O . LEU A 1 83 ? 9.627 6.489 26.160 1.00 64.75 83 LEU A O 1
ATOM 677 N N . GLU A 1 84 ? 8.145 8.173 26.271 1.00 72.94 84 GLU A N 1
ATOM 678 C CA . GLU A 1 84 ? 7.001 7.334 26.609 1.00 72.94 84 GLU A CA 1
ATOM 679 C C . GLU A 1 84 ? 6.572 6.633 25.324 1.00 72.94 84 GLU A C 1
ATOM 681 O O . GLU A 1 84 ? 5.850 7.181 24.493 1.00 72.94 84 GLU A O 1
ATOM 686 N N . LEU A 1 85 ? 7.137 5.445 25.110 1.00 71.62 85 LEU A N 1
ATOM 687 C CA . LEU A 1 85 ? 6.713 4.575 24.030 1.00 71.62 85 LEU A CA 1
ATOM 688 C C . LEU A 1 85 ? 5.260 4.163 24.291 1.00 71.62 85 LEU A C 1
ATOM 690 O O . LEU A 1 85 ? 4.903 3.911 25.448 1.00 71.62 85 LEU A O 1
ATOM 694 N N . PRO A 1 86 ? 4.428 4.067 23.242 1.00 71.56 86 PRO A N 1
ATOM 695 C CA . PRO A 1 86 ? 3.115 3.458 23.368 1.00 71.56 86 PRO A CA 1
ATOM 696 C C . PRO A 1 86 ? 3.261 2.088 24.035 1.00 71.56 86 PRO A C 1
ATOM 698 O O . PRO A 1 86 ? 4.094 1.283 23.620 1.00 71.56 86 PRO A O 1
ATOM 701 N N . MET A 1 87 ? 2.473 1.832 25.081 1.00 83.31 87 MET A N 1
ATOM 702 C CA . MET A 1 87 ? 2.447 0.508 25.712 1.00 83.31 87 MET A CA 1
ATOM 703 C C . MET A 1 87 ? 1.693 -0.528 24.869 1.00 83.31 87 MET A C 1
ATOM 705 O O . MET A 1 87 ? 1.808 -1.720 25.141 1.00 83.31 87 MET A O 1
ATOM 709 N N . GLU A 1 88 ? 0.915 -0.085 23.879 1.00 91.00 88 GLU A N 1
ATOM 710 C CA . GLU A 1 88 ? 0.147 -0.966 23.002 1.00 91.00 88 GLU A CA 1
ATOM 711 C C . GLU A 1 88 ? 1.064 -1.632 21.966 1.00 91.00 88 GLU A C 1
ATOM 713 O O . GLU A 1 88 ? 1.842 -0.961 21.282 1.00 91.00 88 GLU A O 1
ATOM 718 N N . THR A 1 89 ? 0.975 -2.958 21.843 1.00 91.06 89 THR A N 1
ATOM 719 C CA . THR A 1 89 ? 1.691 -3.702 20.796 1.00 91.06 89 THR A CA 1
ATOM 720 C C . THR A 1 89 ? 0.957 -3.609 19.456 1.00 91.06 89 THR A C 1
ATOM 722 O O . THR A 1 89 ? -0.234 -3.302 19.395 1.00 91.06 89 THR A O 1
ATOM 725 N N . ILE A 1 90 ? 1.639 -3.905 18.347 1.00 90.19 90 ILE A N 1
ATOM 726 C CA . ILE A 1 90 ? 1.001 -3.891 17.021 1.00 90.19 90 ILE A CA 1
ATOM 727 C C . ILE A 1 90 ? -0.122 -4.933 16.908 1.00 90.19 90 ILE A C 1
ATOM 729 O O . ILE A 1 90 ? -1.117 -4.698 16.229 1.00 90.19 90 ILE A O 1
ATOM 733 N N . GLU A 1 91 ? 0.009 -6.064 17.602 1.00 92.31 91 GLU A N 1
ATOM 734 C CA . GLU A 1 91 ? -1.012 -7.107 17.673 1.00 92.31 91 GLU A CA 1
ATOM 735 C C . GLU A 1 91 ? -2.268 -6.594 18.379 1.00 92.31 91 GLU A C 1
ATOM 737 O O . GLU A 1 91 ? -3.367 -6.778 17.861 1.00 92.31 91 GLU A O 1
ATOM 742 N N . GLN A 1 92 ? -2.101 -5.899 19.511 1.00 92.62 92 GLN A N 1
ATOM 743 C CA . GLN A 1 92 ? -3.210 -5.284 20.247 1.00 92.62 92 GLN A CA 1
ATOM 744 C C . GLN A 1 92 ? -3.913 -4.225 19.392 1.00 92.62 92 GLN A C 1
ATOM 746 O O . GLN A 1 92 ? -5.138 -4.241 19.256 1.00 92.62 92 GLN A O 1
ATOM 751 N N . PHE A 1 93 ? -3.139 -3.366 18.724 1.00 92.06 93 PHE A N 1
ATOM 752 C CA . PHE A 1 93 ? -3.693 -2.381 17.803 1.00 92.06 93 PHE A CA 1
ATOM 753 C C . PHE A 1 93 ? -4.477 -3.047 16.661 1.00 92.06 93 PHE A C 1
ATOM 755 O O . PHE A 1 93 ? -5.581 -2.611 16.325 1.00 92.06 93 PHE A O 1
ATOM 762 N N . ALA A 1 94 ? -3.934 -4.110 16.062 1.00 92.25 94 ALA A N 1
ATOM 763 C CA . ALA A 1 94 ? -4.584 -4.829 14.972 1.00 92.25 94 ALA A CA 1
ATOM 764 C C . ALA A 1 94 ? -5.879 -5.514 15.431 1.00 92.25 94 ALA A C 1
ATOM 766 O O . ALA A 1 94 ? -6.892 -5.394 14.750 1.00 92.25 94 ALA A O 1
ATOM 767 N N . GLU A 1 95 ? -5.894 -6.165 16.593 1.00 91.38 95 GLU A N 1
ATOM 768 C CA . GLU A 1 95 ? -7.103 -6.783 17.155 1.00 91.38 95 GLU A CA 1
ATOM 769 C C . GLU A 1 95 ? -8.231 -5.753 17.344 1.00 91.38 95 GLU A C 1
ATOM 771 O O . GLU A 1 95 ? -9.394 -5.996 17.001 1.00 91.38 95 GLU A O 1
ATOM 776 N N . ASN A 1 96 ? -7.871 -4.552 17.796 1.00 91.06 96 ASN A N 1
ATOM 777 C CA . ASN A 1 96 ? -8.818 -3.468 18.016 1.00 91.06 96 ASN A CA 1
ATOM 778 C C . ASN A 1 96 ? -9.340 -2.865 16.697 1.00 91.06 96 ASN A C 1
ATOM 780 O O . ASN A 1 96 ? -10.542 -2.580 16.576 1.00 91.06 96 ASN A O 1
ATOM 784 N N . ASN A 1 97 ? -8.474 -2.710 15.688 1.00 90.62 97 ASN A N 1
ATOM 785 C CA . ASN A 1 97 ? -8.738 -1.857 14.522 1.00 90.62 97 ASN A CA 1
ATOM 786 C C . ASN A 1 97 ? -8.915 -2.601 13.185 1.00 90.62 97 ASN A C 1
ATOM 788 O O . ASN A 1 97 ? -9.633 -2.106 12.314 1.00 90.62 97 ASN A O 1
ATOM 792 N N . PHE A 1 98 ? -8.308 -3.776 12.995 1.00 91.19 98 PHE A N 1
ATOM 793 C CA . PHE A 1 98 ? -8.302 -4.504 11.719 1.00 91.19 98 PHE A CA 1
ATOM 794 C C . PHE A 1 98 ? -9.531 -5.403 11.577 1.00 91.19 98 PHE A C 1
ATOM 796 O O . PHE A 1 98 ? -9.472 -6.629 11.681 1.00 91.19 98 PHE A O 1
ATOM 803 N N . LYS A 1 99 ? -10.694 -4.790 11.343 1.00 80.50 99 LYS A N 1
ATOM 804 C CA . LYS A 1 99 ? -11.958 -5.531 11.236 1.00 80.50 99 LYS A CA 1
ATOM 805 C C . LYS A 1 99 ? -11.922 -6.505 10.050 1.00 80.50 99 LYS A C 1
ATOM 807 O O . LYS A 1 99 ? -11.865 -6.090 8.897 1.00 80.50 99 LYS A O 1
ATOM 812 N N . GLY A 1 100 ? -11.993 -7.805 10.345 1.00 80.81 100 GLY A N 1
ATOM 813 C CA . GLY A 1 100 ? -12.035 -8.867 9.333 1.00 80.81 100 GLY A CA 1
ATOM 814 C C . GLY A 1 100 ? -10.675 -9.274 8.758 1.00 80.81 100 GLY A C 1
ATOM 815 O O . GLY A 1 100 ? -10.640 -10.069 7.821 1.00 80.81 100 GLY A O 1
ATOM 816 N N . HIS A 1 101 ? -9.567 -8.782 9.323 1.00 85.50 101 HIS A N 1
ATOM 817 C CA . HIS A 1 101 ? -8.213 -9.126 8.885 1.00 85.50 101 HIS A CA 1
ATOM 818 C C . HIS A 1 101 ? -7.364 -9.670 10.030 1.00 85.50 101 HIS A C 1
ATOM 820 O O . HIS A 1 101 ? -7.473 -9.228 11.168 1.00 85.50 101 HIS A O 1
ATOM 826 N N . LEU A 1 102 ? -6.484 -10.617 9.706 1.00 86.38 102 LEU A N 1
ATOM 827 C CA . LEU A 1 102 ? -5.458 -11.107 10.623 1.00 86.38 102 LEU A CA 1
ATOM 828 C C . LEU A 1 102 ? -4.145 -10.383 10.333 1.00 86.38 102 LEU A C 1
ATOM 830 O O . LEU A 1 102 ? -3.785 -10.205 9.168 1.00 86.38 102 LEU A O 1
ATOM 834 N N . LEU A 1 103 ? -3.407 -10.024 11.383 1.00 89.06 103 LEU A N 1
ATOM 835 C CA . LEU A 1 103 ? -2.053 -9.490 11.258 1.00 89.06 103 LEU A CA 1
ATOM 836 C C . LEU A 1 103 ? -1.086 -10.622 10.877 1.00 89.06 103 LEU A C 1
ATOM 838 O O . LEU A 1 103 ? -0.460 -11.246 11.729 1.00 89.06 103 LEU A O 1
ATOM 842 N N . GLN A 1 104 ? -1.024 -10.942 9.588 1.00 87.94 104 GLN A N 1
ATOM 843 C CA . GLN A 1 104 ? -0.221 -12.035 9.044 1.00 87.94 104 GLN A CA 1
ATOM 844 C C . GLN A 1 104 ? 0.340 -11.656 7.675 1.00 87.94 104 GLN A C 1
ATOM 846 O O . GLN A 1 104 ? -0.257 -10.869 6.939 1.00 87.94 104 GLN A O 1
ATOM 851 N N . MET A 1 105 ? 1.469 -12.262 7.307 1.00 85.06 105 MET A N 1
ATOM 852 C CA . MET A 1 105 ? 1.964 -12.181 5.935 1.00 85.06 105 MET A CA 1
ATOM 853 C C . MET A 1 105 ? 1.010 -12.920 4.996 1.00 85.06 105 MET A C 1
ATOM 855 O O . MET A 1 105 ? 0.641 -14.064 5.256 1.00 85.06 105 MET A O 1
ATOM 859 N N . ARG A 1 106 ? 0.631 -12.267 3.897 1.00 85.31 106 ARG A N 1
ATOM 860 C CA . ARG A 1 106 ? -0.208 -12.839 2.840 1.00 85.31 106 ARG A CA 1
ATOM 861 C C . ARG A 1 106 ? 0.379 -12.517 1.478 1.00 85.31 106 ARG A C 1
ATOM 863 O O . ARG A 1 106 ? 1.034 -11.489 1.313 1.00 85.31 106 ARG A O 1
ATOM 870 N N . ARG A 1 107 ? 0.159 -13.417 0.521 1.00 82.75 107 ARG A N 1
ATOM 871 C CA . ARG A 1 107 ? 0.568 -13.227 -0.880 1.00 82.75 107 ARG A CA 1
ATOM 872 C C . ARG A 1 107 ? -0.612 -12.807 -1.758 1.00 82.75 107 ARG A C 1
ATOM 874 O O . ARG A 1 107 ? -0.408 -12.307 -2.858 1.00 82.75 107 ARG A O 1
ATOM 881 N N . GLU A 1 108 ? -1.831 -12.991 -1.265 1.00 87.38 108 GLU A N 1
ATOM 882 C CA . GLU A 1 108 ? -3.080 -12.648 -1.930 1.00 87.38 108 GLU A CA 1
ATOM 883 C C . GLU A 1 108 ? -3.432 -11.167 -1.728 1.00 87.38 108 GLU A C 1
ATOM 885 O O . GLU A 1 108 ? -3.186 -10.621 -0.646 1.00 87.38 108 GLU A O 1
ATOM 890 N N . PRO A 1 109 ? -4.050 -10.510 -2.728 1.00 89.06 109 PRO A N 1
ATOM 891 C CA . PRO A 1 109 ? -4.578 -9.163 -2.556 1.00 89.06 109 PRO A CA 1
ATOM 892 C C . PRO A 1 109 ? -5.681 -9.135 -1.490 1.00 89.06 109 PRO A C 1
ATOM 894 O O . PRO A 1 109 ? -6.435 -10.094 -1.313 1.00 89.06 109 PRO A O 1
ATOM 897 N N . ILE A 1 110 ? -5.798 -8.008 -0.790 1.00 90.75 110 ILE A N 1
ATOM 898 C CA . ILE A 1 110 ? -6.903 -7.768 0.143 1.00 90.75 110 ILE A CA 1
ATOM 899 C C . ILE A 1 110 ? -8.172 -7.362 -0.613 1.00 90.75 110 ILE A C 1
ATOM 901 O O . ILE A 1 110 ? -8.110 -6.643 -1.606 1.00 90.75 110 ILE A O 1
ATOM 905 N N . ALA A 1 111 ? -9.329 -7.798 -0.112 1.00 91.25 111 ALA A N 1
ATOM 906 C CA . ALA A 1 111 ? -10.640 -7.413 -0.648 1.00 91.25 111 ALA A CA 1
ATOM 907 C C . ALA A 1 111 ? -11.239 -6.180 0.052 1.00 91.25 111 ALA A C 1
ATOM 909 O O . ALA A 1 111 ? -12.111 -5.510 -0.492 1.00 91.25 111 ALA A O 1
ATOM 910 N N . THR A 1 112 ? -10.781 -5.883 1.269 1.00 92.19 112 THR A N 1
ATOM 911 C CA . THR A 1 112 ? -11.192 -4.717 2.055 1.00 92.19 112 THR A CA 1
ATOM 912 C C . THR A 1 112 ? -9.956 -4.088 2.705 1.00 92.19 112 THR A C 1
ATOM 914 O O . THR A 1 112 ? -9.019 -4.818 3.036 1.00 92.19 112 THR A O 1
ATOM 917 N N . PRO A 1 113 ? -9.909 -2.762 2.907 1.00 91.75 113 PRO A N 1
ATOM 918 C CA . PRO A 1 113 ? -8.811 -2.112 3.618 1.00 91.75 113 PRO A CA 1
ATOM 919 C C . PRO A 1 113 ? -8.691 -2.611 5.065 1.00 91.75 113 PRO A C 1
ATOM 921 O O . PRO A 1 113 ? -9.700 -2.898 5.706 1.00 91.75 113 PRO A O 1
ATOM 924 N N . PHE A 1 114 ? -7.469 -2.648 5.610 1.00 90.81 114 PHE A N 1
ATOM 925 C CA . PHE A 1 114 ? -7.245 -3.025 7.016 1.00 90.81 114 PHE A CA 1
ATOM 926 C C . PHE A 1 114 ? -7.917 -2.068 8.003 1.00 90.81 114 PHE A C 1
ATOM 928 O O . PHE A 1 114 ? -8.404 -2.489 9.043 1.00 90.81 114 PHE A O 1
ATOM 935 N N . LEU A 1 115 ? -7.943 -0.777 7.675 1.00 90.50 115 LEU A N 1
ATOM 936 C CA . LEU A 1 115 ? -8.548 0.268 8.494 1.00 90.50 115 LEU A CA 1
ATOM 937 C C . LEU A 1 115 ? -9.772 0.836 7.791 1.00 90.50 115 LEU A C 1
ATOM 939 O O . LEU A 1 115 ? -9.770 0.976 6.568 1.00 90.50 115 LEU A O 1
ATOM 943 N N . HIS A 1 116 ? -10.769 1.238 8.577 1.00 88.75 116 HIS A N 1
ATOM 944 C CA . HIS A 1 116 ? -11.951 1.918 8.060 1.00 88.75 116 HIS A CA 1
ATOM 945 C C . HIS A 1 116 ? -11.574 3.154 7.222 1.00 88.75 116 HIS A C 1
ATOM 947 O O . HIS A 1 116 ? -10.582 3.837 7.504 1.00 88.75 116 HIS A O 1
ATOM 953 N N . LYS A 1 117 ? -12.358 3.406 6.170 1.00 89.19 117 LYS A N 1
ATOM 954 C CA . LYS A 1 117 ? -12.231 4.551 5.264 1.00 89.19 117 LYS A CA 1
ATOM 955 C C . LYS A 1 117 ? -13.582 5.234 5.150 1.00 89.19 117 LYS A C 1
ATOM 957 O O . LYS A 1 117 ? -14.597 4.553 5.033 1.00 89.19 117 LYS A O 1
ATOM 962 N N . GLU A 1 118 ? -13.569 6.560 5.176 1.00 89.69 118 GLU A N 1
ATOM 963 C CA . GLU A 1 118 ? -14.788 7.372 5.155 1.00 89.69 118 GLU A CA 1
ATOM 964 C C . GLU A 1 118 ? -15.362 7.495 3.740 1.00 89.69 118 GLU A C 1
ATOM 966 O O . GLU A 1 118 ? -16.569 7.650 3.563 1.00 89.69 118 GLU A O 1
ATOM 971 N N . THR A 1 119 ? -14.501 7.405 2.721 1.00 92.00 119 THR A N 1
ATOM 972 C CA . THR A 1 119 ? -14.888 7.565 1.316 1.00 92.00 119 THR A CA 1
ATOM 973 C C . THR A 1 119 ? -14.563 6.327 0.481 1.00 92.00 119 THR A C 1
ATOM 975 O O . THR A 1 119 ? -13.554 5.653 0.693 1.00 92.00 119 THR A O 1
ATOM 978 N N . GLU A 1 120 ? -15.390 6.057 -0.534 1.00 92.44 120 GLU A N 1
ATOM 979 C CA . GLU A 1 120 ? -15.158 4.978 -1.509 1.00 92.44 120 GLU A CA 1
ATOM 980 C C . GLU A 1 120 ? -13.838 5.169 -2.275 1.00 92.44 120 GLU A C 1
ATOM 982 O O . GLU A 1 120 ? -13.134 4.212 -2.588 1.00 92.44 120 GLU A O 1
ATOM 987 N N . MET A 1 121 ? -13.450 6.422 -2.522 1.00 90.75 121 MET A N 1
ATOM 988 C CA . MET A 1 121 ? -12.165 6.744 -3.139 1.00 90.75 121 MET A CA 1
ATOM 989 C C . MET A 1 121 ? -10.990 6.255 -2.280 1.00 90.75 121 MET A C 1
ATOM 991 O O . MET A 1 121 ? -10.109 5.570 -2.790 1.00 90.75 121 MET A O 1
ATOM 995 N N . GLU A 1 122 ? -10.979 6.561 -0.981 1.00 89.94 122 GLU A N 1
ATOM 996 C CA . GLU A 1 122 ? -9.926 6.108 -0.060 1.00 89.94 122 GLU A CA 1
ATOM 997 C C . GLU A 1 122 ? -9.950 4.591 0.146 1.00 89.94 122 GLU A C 1
ATOM 999 O O . GLU A 1 122 ? -8.899 3.968 0.334 1.00 89.94 122 GLU A O 1
ATOM 1004 N N . PHE A 1 123 ? -11.141 3.991 0.088 1.00 92.25 123 PHE A N 1
ATOM 1005 C CA . PHE A 1 123 ? -11.314 2.544 0.088 1.00 92.25 123 PHE A CA 1
ATOM 1006 C C . PHE A 1 123 ? -10.584 1.914 -1.105 1.00 92.25 123 PHE A C 1
ATOM 1008 O O . PHE A 1 123 ? -9.675 1.109 -0.903 1.00 92.25 123 PHE A O 1
ATOM 1015 N N . ASN A 1 124 ? -10.902 2.343 -2.329 1.00 92.25 124 ASN A N 1
ATOM 1016 C CA . ASN A 1 124 ? -10.297 1.812 -3.553 1.00 92.25 124 ASN A CA 1
ATOM 1017 C C . ASN A 1 124 ? -8.786 2.077 -3.612 1.00 92.25 124 ASN A C 1
ATOM 1019 O O . ASN A 1 124 ? -8.010 1.169 -3.906 1.00 92.25 124 ASN A O 1
ATOM 1023 N N . GLN A 1 125 ? -8.343 3.278 -3.228 1.00 91.12 125 GLN A N 1
ATOM 1024 C CA . GLN A 1 125 ? -6.916 3.614 -3.171 1.00 91.12 125 GLN A CA 1
ATOM 1025 C C . GLN A 1 125 ? -6.136 2.731 -2.189 1.00 91.12 125 GLN A C 1
ATOM 1027 O O . GLN A 1 125 ? -4.976 2.409 -2.437 1.00 91.12 125 GLN A O 1
ATOM 1032 N N . SER A 1 126 ? -6.753 2.319 -1.078 1.00 90.69 126 SER A N 1
ATOM 1033 C CA . SER A 1 126 ? -6.114 1.407 -0.123 1.00 90.69 126 SER A CA 1
ATOM 1034 C C . SER A 1 126 ? -5.909 0.010 -0.720 1.00 90.69 126 SER A C 1
ATOM 1036 O O . SER A 1 126 ? -4.874 -0.610 -0.475 1.00 90.69 126 SER A O 1
ATOM 1038 N N . LEU A 1 127 ? -6.863 -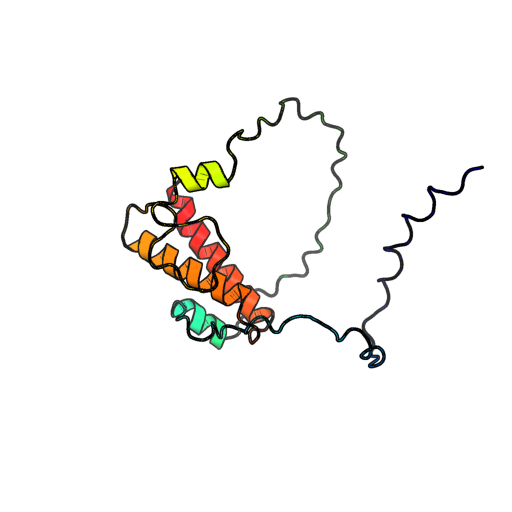0.473 -1.527 1.00 91.62 127 LEU A N 1
ATOM 1039 C CA . LEU A 1 127 ? -6.739 -1.752 -2.234 1.00 91.62 127 LEU A CA 1
ATOM 1040 C C . LEU A 1 127 ? -5.645 -1.690 -3.307 1.00 91.62 127 LEU A C 1
ATOM 1042 O O . LEU A 1 127 ? -4.772 -2.558 -3.348 1.00 91.62 127 LEU A O 1
ATOM 1046 N N . GLU A 1 128 ? -5.642 -0.631 -4.122 1.00 92.00 128 GLU A N 1
ATOM 1047 C CA . GLU A 1 128 ? -4.610 -0.395 -5.141 1.00 92.00 128 GLU A CA 1
ATOM 1048 C C . GLU A 1 128 ? -3.213 -0.307 -4.517 1.00 92.00 128 GLU A C 1
ATOM 1050 O O . GLU A 1 128 ? -2.260 -0.905 -5.015 1.00 92.00 128 GLU A O 1
ATOM 1055 N N . MET A 1 129 ? -3.086 0.395 -3.387 1.00 92.00 129 MET A N 1
ATOM 1056 C CA . MET A 1 129 ? -1.825 0.500 -2.658 1.00 92.00 129 MET A CA 1
ATOM 1057 C C . MET A 1 129 ? -1.322 -0.866 -2.192 1.00 92.00 129 MET A C 1
ATOM 1059 O O . MET A 1 129 ? -0.142 -1.169 -2.362 1.00 92.00 129 MET A O 1
ATOM 1063 N N . PHE A 1 130 ? -2.198 -1.708 -1.641 1.00 91.75 130 PHE A N 1
ATOM 1064 C CA . PHE A 1 130 ? -1.802 -3.045 -1.211 1.00 91.75 130 PHE A CA 1
ATOM 1065 C C . PHE A 1 130 ? -1.381 -3.926 -2.394 1.00 91.75 130 PHE A C 1
ATOM 1067 O O . PHE A 1 130 ? -0.370 -4.622 -2.308 1.00 91.75 130 PHE A O 1
ATOM 1074 N N . ALA A 1 131 ? -2.087 -3.845 -3.526 1.00 92.38 131 ALA A N 1
ATOM 1075 C CA . ALA A 1 131 ? -1.696 -4.542 -4.750 1.00 92.38 131 ALA A CA 1
ATOM 1076 C C . ALA A 1 131 ? -0.311 -4.090 -5.252 1.00 92.38 131 ALA A C 1
ATOM 1078 O O . ALA A 1 131 ? 0.525 -4.925 -5.604 1.00 92.38 131 ALA A O 1
ATOM 1079 N N . MET A 1 132 ? -0.023 -2.784 -5.209 1.00 92.94 132 MET A N 1
ATOM 1080 C CA . MET A 1 132 ? 1.304 -2.249 -5.532 1.00 92.94 132 MET A CA 1
ATOM 1081 C C . MET A 1 132 ? 2.389 -2.774 -4.585 1.00 92.94 132 MET A C 1
ATOM 1083 O O . MET A 1 132 ? 3.459 -3.153 -5.058 1.00 92.94 132 MET A O 1
ATOM 1087 N N . ILE A 1 133 ? 2.120 -2.846 -3.276 1.00 93.06 133 ILE A N 1
ATOM 1088 C CA . ILE A 1 133 ? 3.053 -3.406 -2.282 1.00 93.06 133 ILE A CA 1
ATOM 1089 C C . ILE A 1 133 ? 3.331 -4.883 -2.578 1.00 93.06 133 ILE A C 1
ATOM 1091 O O . ILE A 1 133 ? 4.491 -5.286 -2.639 1.00 93.06 133 ILE A O 1
ATOM 1095 N N . LEU A 1 134 ? 2.292 -5.686 -2.829 1.00 92.38 134 LEU A N 1
ATOM 1096 C CA . LEU A 1 134 ? 2.461 -7.097 -3.182 1.00 92.38 134 LEU A CA 1
ATOM 1097 C C . LEU A 1 134 ? 3.309 -7.270 -4.442 1.00 92.38 134 LEU A C 1
ATOM 1099 O O . LEU A 1 134 ? 4.184 -8.136 -4.476 1.00 92.38 134 LEU A O 1
ATOM 1103 N N . ARG A 1 135 ? 3.075 -6.442 -5.463 1.00 91.31 135 ARG A N 1
ATOM 1104 C CA . ARG A 1 135 ? 3.831 -6.486 -6.716 1.00 91.31 135 ARG A CA 1
ATOM 1105 C C . ARG A 1 135 ? 5.283 -6.054 -6.505 1.00 91.31 135 ARG A C 1
ATOM 1107 O O . ARG A 1 135 ? 6.176 -6.713 -7.018 1.00 91.31 135 ARG A O 1
ATOM 1114 N N . TYR A 1 136 ? 5.522 -5.022 -5.698 1.00 92.88 136 TYR A N 1
ATOM 1115 C CA . TYR A 1 136 ? 6.867 -4.572 -5.331 1.00 92.88 136 TYR A CA 1
ATOM 1116 C C . TYR A 1 136 ? 7.655 -5.660 -4.591 1.00 92.88 136 TYR A C 1
ATOM 1118 O O . TYR A 1 136 ? 8.835 -5.858 -4.855 1.00 92.88 136 TYR A O 1
ATOM 1126 N N . MET A 1 137 ? 7.004 -6.382 -3.675 1.00 90.62 137 MET A N 1
ATOM 1127 C CA . MET A 1 137 ? 7.665 -7.401 -2.856 1.00 90.62 137 MET A CA 1
ATOM 1128 C C . MET A 1 137 ? 7.928 -8.713 -3.599 1.00 90.62 137 MET A C 1
ATOM 1130 O O . MET A 1 137 ? 8.910 -9.386 -3.299 1.00 90.62 137 MET A O 1
ATOM 1134 N N . ASN A 1 138 ? 7.042 -9.106 -4.518 1.00 88.38 138 ASN A N 1
ATOM 1135 C CA . ASN A 1 138 ? 7.027 -10.470 -5.056 1.00 88.38 138 ASN A CA 1
ATOM 1136 C C . ASN A 1 138 ? 7.337 -10.564 -6.558 1.00 88.38 138 ASN A C 1
ATOM 1138 O O . ASN A 1 138 ? 7.547 -11.669 -7.056 1.00 88.38 138 ASN A O 1
ATOM 1142 N N . ASN A 1 139 ? 7.361 -9.454 -7.305 1.00 85.50 139 ASN A N 1
ATOM 1143 C CA . ASN A 1 139 ? 7.651 -9.498 -8.737 1.00 85.50 139 ASN A CA 1
ATOM 1144 C C . ASN A 1 139 ? 9.165 -9.579 -8.994 1.00 85.50 139 ASN A C 1
ATOM 1146 O O . ASN A 1 139 ? 9.880 -8.583 -8.912 1.00 85.50 139 ASN A O 1
ATOM 1150 N N . THR A 1 140 ? 9.639 -10.770 -9.359 1.00 82.00 140 THR A N 1
ATOM 1151 C CA . THR A 1 140 ? 11.057 -11.051 -9.640 1.00 82.00 140 THR A CA 1
ATOM 1152 C C . THR A 1 140 ? 11.529 -10.585 -11.020 1.00 82.00 140 THR A C 1
ATOM 1154 O O . THR A 1 140 ? 12.725 -10.617 -11.292 1.00 82.00 140 THR A O 1
ATOM 1157 N N . GLN A 1 141 ? 10.614 -10.153 -11.894 1.00 87.06 141 GLN A N 1
ATOM 1158 C CA . GLN A 1 141 ? 10.913 -9.690 -13.256 1.00 87.06 141 GLN A CA 1
ATOM 1159 C C . GLN A 1 141 ? 11.181 -8.178 -13.317 1.00 87.06 141 GLN A C 1
ATOM 1161 O O . GLN A 1 141 ? 11.623 -7.674 -14.348 1.00 87.06 141 GLN A O 1
ATOM 1166 N N . MET A 1 142 ? 10.892 -7.435 -12.243 1.00 86.12 142 MET A N 1
ATOM 1167 C CA . MET A 1 142 ? 11.135 -5.996 -12.209 1.00 86.12 142 MET A CA 1
ATOM 1168 C C . MET A 1 142 ? 12.609 -5.682 -11.985 1.00 86.12 142 MET A C 1
ATOM 1170 O O . MET A 1 142 ? 13.238 -6.189 -11.058 1.00 86.12 142 MET A O 1
ATOM 1174 N N . ASN A 1 143 ? 13.144 -4.776 -12.798 1.00 88.25 143 ASN A N 1
ATOM 1175 C CA . ASN A 1 143 ? 14.470 -4.217 -12.561 1.00 88.25 143 ASN A CA 1
ATOM 1176 C C . ASN A 1 143 ? 14.436 -3.117 -11.474 1.00 88.25 143 ASN A C 1
ATOM 1178 O O . ASN A 1 143 ? 13.370 -2.644 -11.070 1.00 88.25 143 ASN A O 1
ATOM 1182 N N . CYS A 1 144 ? 15.612 -2.684 -11.008 1.00 86.69 144 CYS A N 1
ATOM 1183 C CA . CYS A 1 144 ? 15.737 -1.677 -9.945 1.00 86.69 144 CYS A CA 1
ATOM 1184 C C . CYS A 1 144 ? 15.015 -0.359 -10.265 1.00 86.69 144 CYS A C 1
ATOM 1186 O O . CYS A 1 144 ? 14.441 0.266 -9.376 1.00 86.69 144 CYS A O 1
ATOM 1188 N N . GLU A 1 145 ? 15.019 0.055 -11.531 1.00 86.38 145 GLU A N 1
ATOM 1189 C CA . GLU A 1 145 ? 14.318 1.251 -11.996 1.00 86.38 145 GLU A CA 1
ATOM 1190 C C . GLU A 1 145 ? 12.797 1.078 -11.865 1.00 86.38 145 GLU A C 1
ATOM 1192 O O . GLU A 1 145 ? 12.116 1.894 -11.252 1.00 86.38 145 GLU A O 1
ATOM 1197 N N . GLN A 1 146 ? 12.240 -0.023 -12.354 1.00 87.56 146 GLN A N 1
ATOM 1198 C CA . GLN A 1 146 ? 10.811 -0.313 -12.233 1.00 87.56 146 GLN A CA 1
ATOM 1199 C C . GLN A 1 146 ? 10.363 -0.411 -10.770 1.00 87.56 146 GLN A C 1
ATOM 1201 O O . GLN A 1 146 ? 9.317 0.137 -10.412 1.00 87.56 146 GLN A O 1
ATOM 1206 N N . LEU A 1 147 ? 11.181 -1.030 -9.912 1.00 89.69 147 LEU A N 1
ATOM 1207 C CA . LEU A 1 147 ? 10.946 -1.058 -8.469 1.00 89.69 147 LEU A CA 1
ATOM 1208 C C . LEU A 1 147 ? 10.945 0.355 -7.881 1.00 89.69 147 LEU A C 1
ATOM 1210 O O . LEU A 1 147 ? 10.031 0.697 -7.139 1.00 89.69 147 LEU A O 1
ATOM 1214 N N . ALA A 1 148 ? 11.895 1.216 -8.247 1.00 87.88 148 ALA A N 1
ATOM 1215 C CA . ALA A 1 148 ? 11.932 2.592 -7.756 1.00 87.88 148 ALA A CA 1
ATOM 1216 C C . ALA A 1 148 ? 10.723 3.435 -8.222 1.00 87.88 148 ALA A C 1
ATOM 1218 O O . ALA A 1 148 ? 10.207 4.232 -7.435 1.00 87.88 148 ALA A O 1
ATOM 1219 N N . ILE A 1 149 ? 10.211 3.233 -9.446 1.00 88.31 149 ILE A N 1
ATOM 1220 C CA . ILE A 1 149 ? 8.958 3.866 -9.912 1.00 88.31 149 ILE A CA 1
ATOM 1221 C C . ILE A 1 149 ? 7.789 3.406 -9.043 1.00 88.31 149 ILE A C 1
ATOM 1223 O O . ILE A 1 149 ? 7.028 4.232 -8.536 1.00 88.31 149 ILE A O 1
ATOM 1227 N N . LEU A 1 150 ? 7.661 2.093 -8.847 1.00 91.56 150 LEU A N 1
ATOM 1228 C CA . LEU A 1 150 ? 6.572 1.511 -8.072 1.00 91.56 150 LEU A CA 1
ATOM 1229 C C . LEU A 1 150 ? 6.634 1.939 -6.598 1.00 91.56 150 LEU A C 1
ATOM 1231 O O . LEU A 1 150 ? 5.622 2.343 -6.030 1.00 91.56 150 LEU A O 1
ATOM 1235 N N . GLY A 1 151 ? 7.826 1.943 -5.999 1.00 91.12 151 GLY A N 1
ATOM 1236 C CA . GLY A 1 151 ? 8.063 2.432 -4.642 1.00 91.12 151 GLY A CA 1
ATOM 1237 C C . GLY A 1 151 ? 7.696 3.909 -4.488 1.00 91.12 151 GLY A C 1
ATOM 1238 O O . GLY A 1 151 ? 7.010 4.283 -3.536 1.00 91.12 151 GLY A O 1
ATOM 1239 N N . LYS A 1 152 ? 8.065 4.752 -5.460 1.00 90.06 152 LYS A N 1
ATOM 1240 C CA . LYS A 1 152 ? 7.660 6.164 -5.482 1.00 90.06 152 LYS A CA 1
ATOM 1241 C C . LYS A 1 152 ? 6.139 6.316 -5.561 1.00 90.06 152 LYS A C 1
ATOM 1243 O O . LYS A 1 152 ? 5.588 7.137 -4.831 1.00 90.06 152 LYS A O 1
ATOM 1248 N N . ALA A 1 153 ? 5.469 5.532 -6.406 1.00 90.38 153 ALA A N 1
ATOM 1249 C CA . ALA A 1 153 ? 4.013 5.560 -6.527 1.00 90.38 153 ALA A CA 1
ATOM 1250 C C . ALA A 1 153 ? 3.330 5.196 -5.197 1.00 90.38 153 ALA A C 1
ATOM 1252 O O . ALA A 1 153 ? 2.450 5.929 -4.752 1.00 90.38 153 ALA A O 1
ATOM 1253 N N . ILE A 1 154 ? 3.801 4.147 -4.508 1.00 91.75 154 ILE A N 1
ATOM 1254 C CA . ILE A 1 154 ? 3.305 3.761 -3.175 1.00 91.75 154 ILE A CA 1
ATOM 1255 C C . ILE A 1 154 ? 3.423 4.937 -2.189 1.00 91.75 154 ILE A C 1
ATOM 1257 O O . ILE A 1 154 ? 2.442 5.295 -1.537 1.00 91.75 154 ILE A O 1
ATOM 1261 N N . ILE A 1 155 ? 4.591 5.588 -2.114 1.00 90.06 155 ILE A N 1
ATOM 1262 C CA . ILE A 1 155 ? 4.831 6.729 -1.207 1.00 90.06 155 ILE A CA 1
ATOM 1263 C C . ILE A 1 155 ? 3.906 7.915 -1.526 1.00 90.06 155 ILE A C 1
ATOM 1265 O O . ILE A 1 155 ? 3.385 8.566 -0.614 1.00 90.06 155 ILE A O 1
ATOM 1269 N N . GLN A 1 156 ? 3.693 8.210 -2.810 1.00 86.62 156 GLN A N 1
ATOM 1270 C CA . GLN A 1 156 ? 2.813 9.297 -3.241 1.00 86.62 156 GLN A CA 1
ATOM 1271 C C . GLN A 1 156 ? 1.354 9.025 -2.865 1.00 86.62 156 GLN A C 1
ATOM 1273 O O . GLN A 1 156 ? 0.698 9.914 -2.320 1.00 86.62 156 GLN A O 1
ATOM 1278 N N . THR A 1 157 ? 0.866 7.800 -3.074 1.00 83.50 157 THR A N 1
ATOM 1279 C CA . THR A 1 157 ? -0.491 7.405 -2.675 1.00 83.50 157 THR A CA 1
ATOM 1280 C C . THR A 1 157 ? -0.680 7.510 -1.160 1.00 83.50 157 THR A C 1
ATOM 1282 O O . THR A 1 157 ? -1.682 8.064 -0.710 1.00 83.50 157 THR A O 1
ATOM 1285 N N . VAL A 1 158 ? 0.301 7.066 -0.361 1.00 81.62 158 VAL A N 1
ATOM 1286 C CA . VAL A 1 158 ? 0.265 7.207 1.108 1.00 81.62 158 VAL A CA 1
ATOM 1287 C C . VAL A 1 158 ? 0.211 8.674 1.521 1.00 81.62 158 VAL A C 1
ATOM 1289 O O . VAL A 1 158 ? -0.587 9.030 2.381 1.00 81.62 158 VAL A 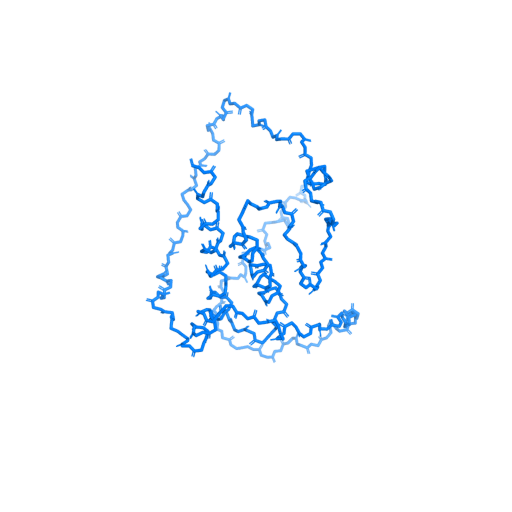O 1
ATOM 1292 N N . SER A 1 159 ? 1.016 9.533 0.894 1.00 74.75 159 SER A N 1
ATOM 1293 C CA . SER A 1 159 ? 1.059 10.963 1.223 1.00 74.75 159 SER A CA 1
ATOM 1294 C C . SER A 1 159 ? -0.294 11.638 0.980 1.00 74.75 159 SER A C 1
ATOM 1296 O O . SER A 1 159 ? -0.742 12.425 1.805 1.00 74.75 159 SER A O 1
ATOM 1298 N N . ILE A 1 160 ? -0.993 11.288 -0.103 1.00 67.75 160 ILE A N 1
ATOM 1299 C CA . ILE A 1 160 ? -2.325 11.832 -0.413 1.00 67.75 160 ILE A CA 1
ATOM 1300 C C . ILE A 1 160 ? -3.371 11.396 0.627 1.00 67.75 160 ILE A C 1
ATOM 1302 O O . ILE A 1 160 ? -4.219 12.197 1.016 1.00 67.75 160 ILE A O 1
ATOM 1306 N N . ILE A 1 161 ? -3.302 10.149 1.100 1.00 65.50 161 ILE A N 1
ATOM 1307 C CA . ILE A 1 161 ? -4.253 9.608 2.084 1.00 65.50 161 ILE A CA 1
ATOM 1308 C C . ILE A 1 161 ? -3.941 10.118 3.499 1.00 65.50 161 ILE A C 1
ATOM 1310 O O . ILE A 1 161 ? -4.858 10.434 4.250 1.00 65.50 161 ILE A O 1
ATOM 1314 N N . ALA A 1 162 ? -2.663 10.228 3.868 1.00 60.03 162 ALA A N 1
ATOM 1315 C CA . ALA A 1 162 ? -2.233 10.637 5.204 1.00 60.03 162 ALA A CA 1
ATOM 1316 C C . ALA A 1 162 ? -2.379 12.148 5.453 1.00 60.03 162 ALA A C 1
ATOM 1318 O O . ALA A 1 162 ? -2.682 12.544 6.575 1.00 60.03 162 ALA A O 1
ATOM 1319 N N . ILE A 1 163 ? -2.222 12.993 4.424 1.00 48.91 163 ILE A N 1
ATOM 1320 C CA . ILE A 1 163 ? -2.381 14.456 4.554 1.00 48.91 163 ILE A CA 1
ATOM 1321 C C . ILE A 1 163 ? -3.814 14.849 4.948 1.00 48.91 163 ILE A C 1
ATOM 1323 O O . ILE A 1 163 ? -4.010 15.910 5.521 1.00 48.91 163 ILE A O 1
ATOM 1327 N N . LYS A 1 164 ? -4.820 13.995 4.728 1.00 45.66 164 LYS A N 1
ATOM 1328 C CA . LYS A 1 164 ? -6.191 14.257 5.196 1.00 45.66 164 LYS A CA 1
ATOM 1329 C C . LYS A 1 164 ? -6.399 14.090 6.710 1.00 45.66 164 LYS A C 1
ATOM 1331 O O . LYS A 1 164 ? -7.469 14.439 7.195 1.00 45.66 164 LYS A O 1
ATOM 1336 N N . PHE A 1 165 ? -5.413 13.572 7.444 1.00 38.59 165 PHE A N 1
ATOM 1337 C CA . PHE A 1 165 ? -5.490 13.345 8.894 1.00 38.59 165 PHE A CA 1
ATOM 1338 C C . PHE A 1 165 ? -4.678 14.362 9.727 1.00 38.59 165 PHE A C 1
ATOM 1340 O O . PHE A 1 165 ? -4.522 14.160 10.932 1.00 38.59 165 PHE A O 1
ATOM 1347 N N . ILE A 1 166 ? -4.167 15.439 9.108 1.00 38.91 166 ILE A N 1
ATOM 1348 C CA . ILE A 1 166 ? -3.484 16.576 9.763 1.00 38.91 166 ILE A CA 1
ATOM 1349 C C . ILE A 1 166 ? -4.224 17.864 9.405 1.00 38.91 166 ILE A C 1
ATOM 1351 O O . ILE A 1 166 ? -4.472 18.667 10.332 1.00 38.91 166 ILE A O 1
#

Sequence (166 aa):
METRKIRRLNLYAETEEGCENNTVLATEYNQTMDSSSVADVQYLDLPKSVENDLKKGLFSNRMSDIRTVYHYIPYNKRIGKSLELPMETIEQFAENNFKGHLLQMRREPIATPFLHKETEMEFNQSLEMFAMILRYMNNTQMNCEQLAILGKAIIQTVSIIAIKFI

Secondary structure (DSSP, 8-state):
---SSSTTSSTTSS------------SS--S---------GGGSPPPHHHHHHHHHT--SS-------------TTS--SS-----S--HHHHHHHH-TT--SS--SSPPSS-SS--SSHHHHHHHHHHHHHHHHHHH-TT--HHHHHHHHHHHHHHHHHHHGGG-

InterPro domains:
  IPR000857 MyTH4 domain [PS51016] (105-166)
  IPR038185 MyTH4 domain superfamily [G3DSA:1.25.40.530] (84-150)

Radius of gyration: 22.82 Å; chains: 1; bounding box: 61×44×50 Å

pLDDT: mean 70.34, std 20.09, range [32.75, 93.06]

Organism: NCBI:txid42155